Protein AF-A0A8S3XES9-F1 (afdb_monomer_lite)

Structure (mmCIF, N/CA/C/O backbone):
data_AF-A0A8S3XES9-F1
#
_entry.id   AF-A0A8S3XES9-F1
#
loop_
_atom_site.group_PDB
_atom_site.id
_atom_site.type_symbol
_atom_site.label_atom_id
_atom_site.label_alt_id
_atom_site.label_comp_id
_atom_site.label_asym_id
_atom_site.label_entity_id
_atom_site.label_seq_id
_atom_site.pdbx_PDB_ins_code
_atom_site.Cartn_x
_atom_site.Cartn_y
_atom_site.Cartn_z
_atom_site.occupancy
_atom_site.B_iso_or_equiv
_atom_site.auth_seq_id
_atom_site.auth_comp_id
_atom_site.auth_asym_id
_atom_site.auth_atom_id
_atom_site.pdbx_PDB_model_num
ATOM 1 N N . MET A 1 1 ? 37.732 -5.102 -53.886 1.00 61.81 1 MET A N 1
ATOM 2 C CA . MET A 1 1 ? 38.036 -5.686 -52.556 1.00 61.81 1 MET A CA 1
ATOM 3 C C . MET A 1 1 ? 37.995 -4.639 -51.448 1.00 61.81 1 MET A C 1
ATOM 5 O O . MET A 1 1 ? 37.375 -4.922 -50.437 1.00 61.81 1 MET A O 1
ATOM 9 N N . HIS A 1 2 ? 38.572 -3.446 -51.633 1.00 66.25 2 HIS A N 1
ATOM 10 C CA . HIS A 1 2 ? 38.617 -2.407 -50.592 1.00 66.25 2 HIS A CA 1
ATOM 11 C C . HIS A 1 2 ? 37.229 -1.953 -50.095 1.00 66.25 2 HIS A C 1
ATOM 13 O O . HIS A 1 2 ? 36.999 -1.920 -48.891 1.00 66.25 2 HIS A O 1
ATOM 19 N N . ASP A 1 3 ? 36.276 -1.735 -51.007 1.00 74.69 3 ASP A N 1
ATOM 20 C CA . ASP A 1 3 ? 34.920 -1.274 -50.656 1.00 74.69 3 ASP A CA 1
ATOM 21 C C . ASP A 1 3 ? 34.103 -2.318 -49.884 1.00 74.69 3 ASP A C 1
ATOM 23 O O . ASP A 1 3 ? 33.290 -1.980 -49.030 1.00 74.69 3 ASP A O 1
ATOM 27 N N . SER A 1 4 ? 34.353 -3.606 -50.143 1.00 77.81 4 SER A N 1
ATOM 28 C CA . SER A 1 4 ? 33.699 -4.698 -49.415 1.00 77.81 4 SER A CA 1
ATOM 29 C C . SER A 1 4 ? 34.206 -4.803 -47.979 1.00 77.81 4 SER A C 1
ATOM 31 O O . SER A 1 4 ? 33.431 -5.150 -47.096 1.00 77.81 4 SER A O 1
ATOM 33 N N . VAL A 1 5 ? 35.491 -4.519 -47.744 1.00 83.38 5 VAL A N 1
ATOM 34 C CA . VAL A 1 5 ? 36.081 -4.518 -46.397 1.00 83.38 5 VAL A CA 1
ATOM 35 C C . VAL A 1 5 ? 35.552 -3.329 -45.596 1.00 83.38 5 VAL A C 1
ATOM 37 O O . VAL A 1 5 ? 35.139 -3.509 -44.456 1.00 83.38 5 VAL A O 1
ATOM 40 N N . ASN A 1 6 ? 35.467 -2.150 -46.217 1.00 85.94 6 ASN A N 1
ATOM 41 C CA . ASN A 1 6 ? 34.929 -0.950 -45.573 1.00 85.94 6 ASN A CA 1
ATOM 42 C C . ASN A 1 6 ? 33.441 -1.118 -45.223 1.00 85.94 6 ASN A C 1
ATOM 44 O O . ASN A 1 6 ? 33.052 -0.882 -44.086 1.00 85.94 6 ASN A O 1
ATOM 48 N N . TYR A 1 7 ? 32.628 -1.651 -46.143 1.00 88.69 7 TYR A N 1
ATOM 49 C CA . TYR A 1 7 ? 31.216 -1.946 -45.869 1.00 88.69 7 TYR A CA 1
ATOM 50 C C . TYR A 1 7 ? 31.023 -2.948 -44.719 1.00 88.69 7 TYR A C 1
ATOM 52 O O . TYR A 1 7 ? 30.092 -2.822 -43.922 1.00 88.69 7 TYR A O 1
ATOM 60 N N . MET A 1 8 ? 31.890 -3.961 -44.625 1.00 89.38 8 MET A N 1
ATOM 61 C CA . MET A 1 8 ? 31.848 -4.920 -43.520 1.00 89.38 8 MET A CA 1
ATOM 62 C C . MET A 1 8 ? 32.259 -4.282 -42.189 1.00 89.38 8 MET A C 1
ATOM 64 O O . MET A 1 8 ? 31.627 -4.587 -41.181 1.00 89.38 8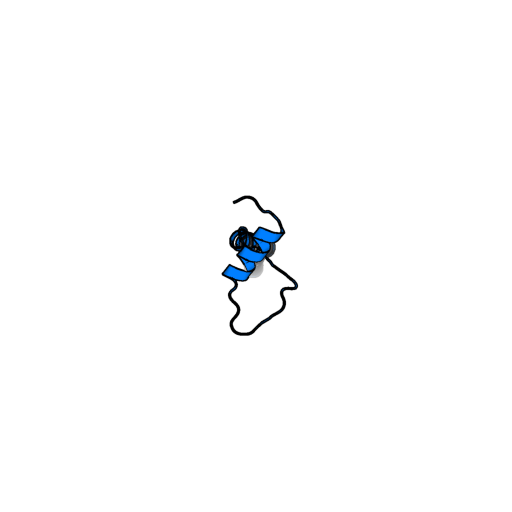 MET A O 1
ATOM 68 N N . SER A 1 9 ? 33.247 -3.382 -42.199 1.00 92.25 9 SER A N 1
ATOM 69 C CA . SER A 1 9 ? 33.676 -2.622 -41.019 1.00 92.25 9 SER A CA 1
ATOM 70 C C . SER A 1 9 ? 32.559 -1.718 -40.499 1.00 92.25 9 SER A C 1
ATOM 72 O O . SER A 1 9 ? 32.163 -1.847 -39.347 1.00 92.25 9 SER A O 1
ATOM 74 N N . ASP A 1 10 ? 31.959 -0.897 -41.366 1.00 92.50 10 ASP A N 1
ATOM 75 C CA . ASP A 1 10 ? 30.876 0.021 -40.981 1.00 92.50 10 ASP A CA 1
ATOM 76 C C . ASP A 1 10 ? 29.665 -0.737 -40.417 1.00 92.50 10 ASP A C 1
ATOM 78 O O . ASP A 1 10 ? 28.998 -0.308 -39.471 1.00 92.50 10 ASP A O 1
ATOM 82 N N . ARG A 1 11 ? 29.370 -1.906 -40.996 1.00 93.94 11 ARG A N 1
ATOM 83 C CA . ARG A 1 11 ? 28.297 -2.776 -40.515 1.00 93.94 11 ARG A CA 1
ATOM 84 C C . ARG A 1 11 ? 28.621 -3.365 -39.144 1.00 93.94 11 ARG A C 1
ATOM 86 O O . ARG A 1 11 ? 27.707 -3.502 -38.334 1.00 93.94 11 ARG A O 1
ATOM 93 N N . GLN A 1 12 ? 29.875 -3.732 -38.900 1.00 94.50 12 GLN A N 1
ATOM 94 C CA . GLN A 1 12 ? 30.320 -4.259 -37.615 1.00 94.50 12 GLN A CA 1
ATOM 95 C C . GLN A 1 12 ? 30.246 -3.182 -36.527 1.00 94.50 12 GLN A C 1
ATOM 97 O O . GLN A 1 12 ? 29.630 -3.427 -35.493 1.00 94.50 12 GLN A O 1
ATOM 102 N N . ASP A 1 13 ? 30.712 -1.968 -36.815 1.00 95.12 13 ASP A N 1
ATOM 103 C CA . ASP A 1 13 ? 30.623 -0.830 -35.894 1.00 95.12 13 ASP A CA 1
ATOM 104 C C . ASP A 1 13 ? 29.164 -0.498 -35.534 1.00 95.12 13 ASP A C 1
ATOM 106 O O . ASP A 1 13 ? 28.824 -0.262 -34.372 1.00 95.12 13 ASP A O 1
ATOM 110 N N . ALA A 1 14 ? 28.260 -0.541 -36.520 1.00 95.12 14 ALA A N 1
ATOM 111 C CA . ALA A 1 14 ? 26.831 -0.340 -36.290 1.00 95.12 14 ALA A CA 1
ATOM 112 C C . ALA A 1 14 ? 26.205 -1.451 -35.428 1.00 95.12 14 ALA A C 1
ATOM 114 O O . ALA A 1 14 ? 25.313 -1.183 -34.614 1.00 95.12 14 ALA A O 1
ATOM 115 N N . PHE A 1 15 ? 26.650 -2.699 -35.601 1.00 95.31 15 PHE A N 1
ATOM 116 C CA . PHE A 1 15 ? 26.211 -3.808 -34.759 1.00 95.31 15 PHE A CA 1
ATOM 117 C C . PHE A 1 15 ? 26.705 -3.652 -33.326 1.00 95.31 15 PHE A C 1
ATOM 119 O O . PHE A 1 15 ? 25.887 -3.770 -32.415 1.00 95.31 15 PHE A O 1
ATOM 126 N N . ASP A 1 16 ? 27.979 -3.328 -33.129 1.00 96.25 16 ASP A N 1
ATOM 127 C CA . ASP A 1 16 ? 28.575 -3.156 -31.803 1.00 96.25 16 ASP A CA 1
ATOM 128 C C . ASP A 1 16 ? 27.921 -1.995 -31.045 1.00 96.25 16 ASP A C 1
ATOM 130 O O . ASP A 1 16 ? 27.570 -2.131 -29.870 1.00 96.25 16 ASP A O 1
ATOM 134 N N . ALA A 1 17 ? 27.641 -0.882 -31.732 1.00 96.12 17 ALA A N 1
ATOM 135 C CA . ALA A 1 17 ? 26.901 0.237 -31.155 1.00 96.12 17 ALA A CA 1
ATOM 136 C C . ALA A 1 17 ? 25.499 -0.183 -30.685 1.00 96.12 17 ALA A C 1
ATOM 138 O O . ALA A 1 17 ? 25.089 0.132 -29.566 1.00 96.12 17 ALA A O 1
ATOM 139 N N . ARG A 1 18 ? 24.767 -0.938 -31.514 1.00 96.12 18 ARG A N 1
ATOM 140 C CA . ARG A 1 18 ? 23.421 -1.417 -31.173 1.00 96.12 18 ARG A CA 1
ATOM 141 C C . ARG A 1 18 ? 23.444 -2.434 -30.034 1.00 96.12 18 ARG A C 1
ATOM 143 O O . ARG A 1 18 ? 22.533 -2.434 -29.206 1.00 96.12 18 ARG A O 1
ATOM 150 N N . LEU A 1 19 ? 24.465 -3.287 -29.995 1.00 95.25 19 LEU A N 1
ATOM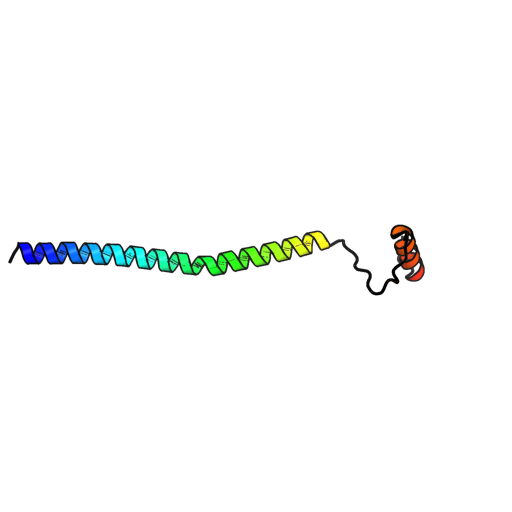 151 C CA . LEU A 1 19 ? 24.645 -4.291 -28.952 1.00 95.25 19 LEU A CA 1
ATOM 152 C C . LEU A 1 19 ? 24.894 -3.611 -27.604 1.00 95.25 19 LEU A C 1
ATOM 154 O O . LEU A 1 19 ? 24.199 -3.909 -26.636 1.00 95.25 19 LEU A O 1
ATOM 158 N N . LYS A 1 20 ? 25.766 -2.598 -27.585 1.00 95.81 20 LYS A N 1
ATOM 159 C CA . LYS A 1 20 ? 26.029 -1.778 -26.401 1.00 95.81 20 LYS A CA 1
ATOM 160 C C . LYS A 1 20 ? 24.767 -1.090 -25.871 1.00 95.81 20 LYS A C 1
ATOM 162 O O . LYS A 1 20 ? 24.481 -1.173 -24.681 1.00 95.81 20 LYS A O 1
ATOM 167 N N . THR A 1 21 ? 23.966 -0.466 -26.739 1.00 95.38 21 THR A N 1
ATOM 168 C CA . THR A 1 21 ? 22.686 0.139 -26.320 1.00 95.38 21 THR A CA 1
ATOM 169 C C . THR A 1 21 ? 21.735 -0.903 -25.729 1.00 95.38 21 THR A C 1
ATOM 171 O O . THR A 1 21 ? 21.094 -0.660 -24.709 1.00 95.38 21 THR A O 1
ATOM 174 N N . MET A 1 22 ? 21.659 -2.089 -26.336 1.00 92.25 22 MET A N 1
ATOM 175 C CA . MET A 1 22 ? 20.786 -3.158 -25.856 1.00 92.25 22 MET A CA 1
ATOM 176 C C . MET A 1 22 ? 21.221 -3.697 -24.484 1.00 92.25 22 MET A C 1
ATOM 178 O O . MET A 1 22 ? 20.366 -4.015 -23.653 1.00 92.25 22 MET A O 1
ATOM 182 N N . GLU A 1 23 ? 22.526 -3.784 -24.230 1.00 92.50 23 GLU A N 1
ATOM 183 C CA . GLU A 1 23 ? 23.080 -4.160 -22.927 1.00 92.50 23 GLU A CA 1
ATOM 184 C C . GLU A 1 23 ? 22.770 -3.110 -21.853 1.00 92.50 23 GLU A C 1
ATOM 186 O O . GLU A 1 23 ? 22.277 -3.462 -20.778 1.00 92.50 23 GLU A O 1
ATOM 191 N N . GLU A 1 24 ? 22.966 -1.826 -22.158 1.00 90.69 24 GLU A N 1
ATOM 192 C CA . GLU A 1 24 ? 22.642 -0.715 -21.253 1.00 90.69 24 GLU A CA 1
ATOM 193 C C . GLU A 1 24 ? 21.141 -0.686 -20.901 1.00 90.69 24 GLU A C 1
ATOM 195 O O . GLU A 1 24 ? 20.770 -0.573 -19.728 1.00 90.69 24 GLU A O 1
ATOM 200 N N . ASP A 1 25 ? 20.262 -0.886 -21.886 1.00 89.00 25 ASP A N 1
ATOM 201 C CA . ASP A 1 25 ? 18.810 -0.964 -21.677 1.00 89.00 25 ASP A CA 1
ATOM 202 C C . ASP A 1 25 ? 18.381 -2.213 -20.894 1.00 89.00 25 ASP A C 1
ATOM 204 O O . ASP A 1 25 ? 17.362 -2.207 -20.194 1.00 89.00 25 ASP A O 1
ATOM 208 N N . SER A 1 26 ? 19.118 -3.316 -21.031 1.00 88.06 26 SER A N 1
ATOM 209 C CA . SER A 1 26 ? 18.880 -4.547 -20.271 1.00 88.06 26 SER A CA 1
ATOM 210 C C . SER A 1 26 ? 19.236 -4.360 -18.796 1.00 88.06 26 SER A C 1
ATOM 212 O O . SER A 1 26 ? 18.473 -4.769 -17.919 1.00 88.06 26 SER A O 1
ATOM 214 N N . LEU A 1 27 ? 20.350 -3.678 -18.509 1.00 83.88 27 LEU A N 1
ATOM 215 C CA . LEU A 1 27 ? 20.761 -3.339 -17.146 1.00 83.88 27 LEU A CA 1
ATOM 216 C C . LEU A 1 27 ? 19.744 -2.415 -16.469 1.00 83.88 27 LEU A C 1
ATOM 218 O O . LEU A 1 27 ? 19.269 -2.738 -15.382 1.00 83.88 27 LEU A O 1
ATOM 222 N N . ARG A 1 28 ? 19.315 -1.342 -17.145 1.00 82.19 28 ARG A N 1
ATOM 223 C CA . ARG A 1 28 ? 18.285 -0.423 -16.623 1.00 82.19 28 ARG A CA 1
ATOM 224 C C . ARG A 1 28 ? 16.966 -1.132 -16.322 1.00 82.19 28 ARG A C 1
ATOM 226 O O . ARG A 1 28 ? 16.336 -0.873 -15.301 1.00 82.19 28 ARG A O 1
ATOM 233 N N . ARG A 1 29 ? 16.552 -2.074 -17.175 1.00 81.00 29 ARG A N 1
ATOM 234 C CA . ARG A 1 29 ? 15.323 -2.856 -16.960 1.00 81.00 29 ARG A CA 1
ATOM 235 C C . ARG A 1 29 ? 15.369 -3.752 -15.727 1.00 81.00 29 ARG A C 1
ATOM 237 O O . ARG A 1 29 ? 14.311 -4.032 -15.174 1.00 81.00 29 ARG A O 1
ATOM 244 N N . LYS A 1 30 ? 16.549 -4.182 -15.273 1.00 79.44 30 LYS A N 1
ATOM 245 C CA . LYS A 1 30 ? 16.681 -4.967 -14.034 1.00 79.44 30 LYS A CA 1
ATOM 246 C C . LYS A 1 30 ? 16.466 -4.131 -12.772 1.00 79.44 30 LYS A C 1
ATOM 248 O O . LYS A 1 30 ? 16.113 -4.694 -11.743 1.00 79.44 30 LYS A O 1
ATOM 253 N N . GLU A 1 31 ? 16.651 -2.815 -12.841 1.00 82.00 31 GLU A N 1
ATOM 254 C CA . GLU A 1 31 ? 16.498 -1.924 -11.683 1.00 82.00 31 GLU A CA 1
ATOM 255 C C . GLU A 1 31 ? 15.036 -1.541 -11.420 1.00 82.00 31 GLU A C 1
ATOM 257 O O . GLU A 1 31 ? 14.648 -1.357 -10.266 1.00 82.00 31 GLU A O 1
ATOM 262 N N . VAL A 1 32 ? 14.206 -1.487 -12.467 1.00 87.44 32 VAL A N 1
ATOM 263 C CA . VAL A 1 32 ? 12.797 -1.067 -12.371 1.00 87.44 32 VAL A CA 1
ATOM 264 C C . VAL A 1 32 ? 11.971 -1.933 -11.404 1.00 87.44 32 VAL A C 1
ATOM 266 O O . VAL A 1 32 ? 11.284 -1.353 -10.564 1.00 87.44 32 VAL A O 1
ATOM 269 N N . PRO A 1 33 ? 12.030 -3.283 -11.433 1.00 90.50 33 PRO A N 1
ATOM 270 C CA . PRO A 1 33 ? 11.277 -4.110 -10.487 1.00 90.50 33 PRO A CA 1
ATOM 271 C C . PRO A 1 33 ? 11.666 -3.852 -9.028 1.00 90.50 33 PRO A C 1
ATOM 273 O O . PRO A 1 33 ? 10.803 -3.787 -8.156 1.00 90.50 33 PRO A O 1
ATOM 276 N N . THR A 1 34 ? 12.959 -3.656 -8.764 1.00 90.31 34 THR A N 1
ATOM 277 C CA . THR A 1 34 ? 13.469 -3.363 -7.419 1.00 90.31 34 THR A CA 1
ATOM 278 C C . THR A 1 34 ? 12.978 -2.004 -6.934 1.00 90.31 34 THR A C 1
ATOM 280 O O . THR A 1 34 ? 12.498 -1.883 -5.811 1.00 90.31 34 THR A O 1
ATOM 283 N N . GLN A 1 35 ? 13.050 -0.981 -7.790 1.00 93.19 35 GLN A N 1
ATOM 284 C CA . GLN A 1 35 ? 12.542 0.354 -7.474 1.00 93.19 35 GLN A CA 1
ATOM 285 C C . GLN A 1 35 ? 11.034 0.339 -7.212 1.00 93.19 35 GLN A C 1
ATOM 287 O O . GLN A 1 35 ? 10.578 0.986 -6.271 1.00 93.19 35 GLN A O 1
ATOM 292 N N . LEU A 1 36 ? 10.271 -0.421 -8.001 1.00 95.88 36 LEU A N 1
ATOM 293 C CA . LEU A 1 36 ? 8.832 -0.569 -7.807 1.00 95.88 36 LEU A CA 1
ATOM 294 C C . LEU A 1 36 ? 8.517 -1.218 -6.453 1.00 95.88 36 LEU A C 1
ATOM 296 O O . LEU A 1 36 ? 7.752 -0.651 -5.681 1.00 95.88 36 LEU A O 1
ATOM 300 N N . SER A 1 37 ? 9.192 -2.319 -6.113 1.00 96.12 37 SER A N 1
ATOM 301 C CA . SER A 1 37 ? 9.024 -2.996 -4.820 1.00 96.12 37 SER A CA 1
ATOM 302 C C . SER A 1 37 ? 9.380 -2.099 -3.625 1.00 96.12 37 SER A C 1
ATOM 304 O O . SER A 1 37 ? 8.696 -2.109 -2.598 1.00 96.12 37 SER A O 1
ATOM 306 N N . MET A 1 38 ? 10.419 -1.266 -3.757 1.00 96.69 38 MET A N 1
ATOM 307 C CA . MET A 1 38 ? 10.763 -0.272 -2.736 1.00 96.69 38 MET A CA 1
ATOM 308 C C . MET A 1 38 ? 9.679 0.801 -2.586 1.00 96.69 38 MET A C 1
ATOM 310 O O . MET A 1 38 ? 9.402 1.239 -1.469 1.00 96.69 38 MET A O 1
ATOM 314 N N . LEU A 1 39 ? 9.079 1.242 -3.694 1.00 97.31 39 LEU A N 1
ATOM 315 C CA . LEU A 1 39 ? 7.999 2.227 -3.673 1.00 97.31 39 LEU A CA 1
ATOM 316 C C . LEU A 1 39 ? 6.729 1.655 -3.041 1.00 97.31 39 LEU A C 1
ATOM 318 O O . LEU A 1 39 ? 6.156 2.317 -2.181 1.00 97.31 39 LEU A O 1
ATOM 322 N N . GLU A 1 40 ? 6.338 0.435 -3.404 1.00 97.44 40 GLU A N 1
ATOM 323 C CA . GLU A 1 40 ? 5.213 -0.288 -2.795 1.00 97.44 40 GLU A CA 1
ATOM 324 C C . GLU A 1 40 ? 5.406 -0.412 -1.280 1.00 97.44 40 GLU A C 1
ATOM 326 O O . GLU A 1 40 ? 4.571 0.052 -0.508 1.00 97.44 40 GLU A O 1
ATOM 331 N N . SER A 1 41 ? 6.580 -0.883 -0.847 1.00 97.44 41 SER A N 1
ATOM 332 C CA . SER A 1 41 ? 6.907 -0.998 0.583 1.00 97.44 41 SER A CA 1
ATOM 333 C C . SER A 1 41 ? 6.831 0.346 1.317 1.00 97.44 41 SER A C 1
ATOM 335 O O . SER A 1 41 ? 6.424 0.418 2.477 1.00 97.44 41 SER A O 1
ATOM 337 N N . LYS A 1 42 ? 7.234 1.438 0.655 1.00 97.88 42 LYS A N 1
ATOM 338 C CA . LYS A 1 42 ? 7.165 2.784 1.233 1.00 97.88 42 LYS A CA 1
ATOM 339 C C . LYS A 1 42 ? 5.723 3.274 1.360 1.00 97.88 42 LYS A C 1
ATOM 341 O O . LYS A 1 42 ? 5.416 3.929 2.354 1.00 97.88 42 LYS A O 1
ATOM 346 N N . ILE A 1 43 ? 4.865 2.974 0.387 1.00 97.69 43 ILE A N 1
ATOM 347 C CA . ILE A 1 43 ? 3.434 3.295 0.439 1.00 97.69 43 ILE A CA 1
ATOM 348 C C . ILE A 1 43 ? 2.785 2.542 1.602 1.00 97.69 43 ILE A C 1
ATOM 350 O O . ILE A 1 43 ? 2.180 3.187 2.455 1.00 97.69 43 ILE A O 1
ATOM 354 N N . ASP A 1 44 ? 3.018 1.235 1.716 1.00 97.19 44 ASP A N 1
ATOM 355 C CA . ASP A 1 44 ? 2.483 0.416 2.811 1.00 97.19 44 ASP A CA 1
ATOM 356 C C . ASP A 1 44 ? 2.904 0.956 4.184 1.00 97.19 44 ASP A C 1
ATOM 358 O O . ASP A 1 44 ? 2.090 1.104 5.099 1.00 97.19 44 ASP A O 1
ATOM 362 N N . MET A 1 45 ? 4.180 1.321 4.328 1.00 97.19 45 MET A N 1
ATOM 363 C CA . MET A 1 45 ? 4.691 1.928 5.556 1.00 97.19 45 MET A CA 1
ATOM 364 C C . MET A 1 45 ? 3.997 3.261 5.864 1.00 97.19 45 MET A C 1
ATOM 366 O O . MET A 1 45 ? 3.655 3.527 7.016 1.00 97.19 45 MET A O 1
ATOM 370 N N . MET A 1 46 ? 3.780 4.106 4.854 1.00 96.19 46 MET A N 1
ATOM 371 C CA . MET A 1 46 ? 3.085 5.382 5.032 1.00 96.19 46 MET A CA 1
ATOM 372 C C . MET A 1 46 ? 1.624 5.175 5.446 1.00 96.19 46 MET A C 1
ATOM 374 O O . MET A 1 46 ? 1.134 5.886 6.324 1.00 96.19 46 MET A O 1
ATOM 378 N N . GLU A 1 47 ? 0.940 4.182 4.880 1.00 95.56 47 GLU A N 1
ATOM 379 C CA . GLU A 1 47 ? -0.428 3.832 5.269 1.00 95.56 47 GLU A CA 1
ATOM 380 C C . GLU A 1 47 ? -0.504 3.338 6.717 1.00 95.56 47 GLU A C 1
ATOM 382 O O . GLU A 1 47 ? -1.385 3.759 7.473 1.00 95.56 47 GLU A O 1
ATOM 387 N N . GLN A 1 48 ? 0.446 2.498 7.132 1.00 93.38 48 GLN A N 1
ATOM 388 C CA . GLN A 1 48 ? 0.547 2.037 8.516 1.00 93.38 48 GLN A CA 1
ATOM 389 C C . GLN A 1 48 ? 0.849 3.189 9.478 1.00 93.38 48 GLN A C 1
ATOM 391 O O . GLN A 1 48 ? 0.232 3.276 10.538 1.00 93.38 48 GLN A O 1
ATOM 396 N N . GLN A 1 49 ? 1.743 4.107 9.101 1.00 95.56 49 GLN A N 1
ATOM 397 C CA . GLN A 1 49 ? 2.099 5.261 9.925 1.00 95.56 49 GLN A CA 1
ATOM 398 C C . GLN A 1 49 ? 0.895 6.182 10.164 1.00 95.56 49 GLN A C 1
ATOM 400 O O . GLN A 1 49 ? 0.667 6.619 11.289 1.00 95.56 49 GLN A O 1
ATOM 405 N N . VAL A 1 50 ? 0.084 6.445 9.135 1.00 94.75 50 VAL A N 1
ATOM 406 C CA . VAL A 1 50 ? -1.139 7.258 9.277 1.00 94.75 50 VAL A CA 1
ATOM 407 C C . VAL A 1 50 ? -2.161 6.587 10.200 1.00 94.75 50 VAL A C 1
ATOM 409 O O . VAL A 1 50 ? -2.908 7.271 10.897 1.00 94.75 50 VAL A O 1
ATOM 412 N N . ARG A 1 51 ? -2.190 5.252 10.239 1.00 93.94 51 ARG A N 1
ATOM 413 C CA . ARG A 1 51 ? -3.103 4.472 11.086 1.00 93.94 51 ARG A CA 1
ATOM 414 C C . ARG A 1 51 ? -2.542 4.161 12.475 1.00 93.94 51 ARG A C 1
ATOM 416 O O . ARG A 1 51 ? -3.257 3.566 13.273 1.00 93.94 51 ARG A O 1
ATOM 423 N N . GLN A 1 52 ? -1.311 4.570 12.789 1.00 93.69 52 GLN A N 1
ATOM 424 C CA . GLN A 1 52 ? -0.593 4.160 14.002 1.00 93.69 52 GLN A CA 1
ATOM 425 C C . GLN A 1 52 ? -1.337 4.491 15.307 1.00 93.69 52 GLN A C 1
ATOM 427 O O . GLN A 1 52 ? -1.203 3.766 16.289 1.00 93.69 52 GLN A O 1
ATOM 432 N N . SER A 1 53 ? -2.117 5.573 15.327 1.00 89.12 53 SER A N 1
ATOM 433 C CA . SER A 1 53 ? -2.911 5.998 16.488 1.00 89.12 53 SER A CA 1
ATOM 434 C C . SER A 1 53 ? -4.404 5.690 16.362 1.00 89.12 53 SER A C 1
ATOM 436 O O . SER A 1 53 ? -5.191 6.135 17.198 1.00 89.12 53 SER A O 1
ATOM 438 N N . ASN A 1 54 ? -4.819 4.986 15.310 1.00 92.44 54 ASN A N 1
ATOM 439 C CA . ASN A 1 54 ? -6.220 4.651 15.111 1.00 92.44 54 ASN A CA 1
ATOM 440 C C . ASN A 1 54 ? -6.584 3.436 15.966 1.00 92.44 54 ASN A C 1
ATOM 442 O O . ASN A 1 54 ? -5.828 2.471 16.056 1.00 92.44 54 ASN A O 1
ATOM 446 N N . ILE A 1 55 ? -7.773 3.476 16.562 1.00 88.69 55 ILE A N 1
ATOM 447 C CA . ILE A 1 55 ? -8.361 2.342 17.274 1.00 88.69 55 ILE A CA 1
ATOM 448 C C . ILE A 1 55 ? -9.497 1.809 16.407 1.00 88.69 55 ILE A C 1
ATOM 450 O O . ILE A 1 55 ? -10.414 2.553 16.062 1.00 88.69 55 ILE A O 1
ATOM 454 N N . GLU A 1 56 ? -9.436 0.526 16.060 1.00 90.56 56 GLU A N 1
ATOM 455 C CA . GLU A 1 56 ? -10.495 -0.150 15.315 1.00 90.56 56 GLU A CA 1
ATOM 456 C C . GLU A 1 56 ? -11.408 -0.910 16.282 1.00 90.56 56 GLU A C 1
ATOM 458 O O . GLU A 1 56 ? -10.960 -1.771 17.041 1.00 90.56 56 GLU A O 1
ATOM 463 N N . ILE A 1 57 ? -12.697 -0.565 16.274 1.00 90.25 57 ILE A N 1
ATOM 464 C CA . ILE A 1 57 ? -13.719 -1.192 17.115 1.00 90.25 57 ILE A CA 1
ATOM 465 C C . ILE A 1 57 ? -14.664 -1.954 16.194 1.00 90.25 57 ILE A C 1
ATOM 467 O O . ILE A 1 57 ? -15.458 -1.359 15.469 1.00 90.25 57 ILE A O 1
ATOM 471 N N . VAL A 1 58 ? -14.568 -3.280 16.225 1.00 92.94 58 VAL A N 1
ATOM 472 C CA . VAL A 1 58 ? -15.418 -4.176 15.434 1.00 92.94 58 VAL A CA 1
ATOM 473 C C . VAL A 1 58 ? -16.623 -4.653 16.242 1.00 92.94 58 VAL A C 1
ATOM 475 O O . VAL A 1 58 ? -16.589 -4.683 17.472 1.00 92.94 58 VAL A O 1
ATOM 478 N N . ASN A 1 59 ? -17.677 -5.081 15.543 1.00 91.56 59 ASN A N 1
ATOM 479 C CA . ASN A 1 59 ? -18.916 -5.607 16.132 1.00 91.56 59 ASN A CA 1
ATOM 480 C C . ASN A 1 59 ? -19.697 -4.600 16.996 1.00 91.56 59 ASN A C 1
ATOM 482 O O . ASN A 1 59 ? -20.390 -4.993 17.937 1.00 91.56 59 ASN A O 1
ATOM 486 N N . LEU A 1 60 ? -19.612 -3.306 16.677 1.00 90.31 60 LEU A N 1
ATOM 487 C CA . LEU A 1 60 ? -20.489 -2.306 17.273 1.00 90.31 60 LEU A CA 1
ATOM 488 C C . LEU A 1 60 ? -21.861 -2.344 16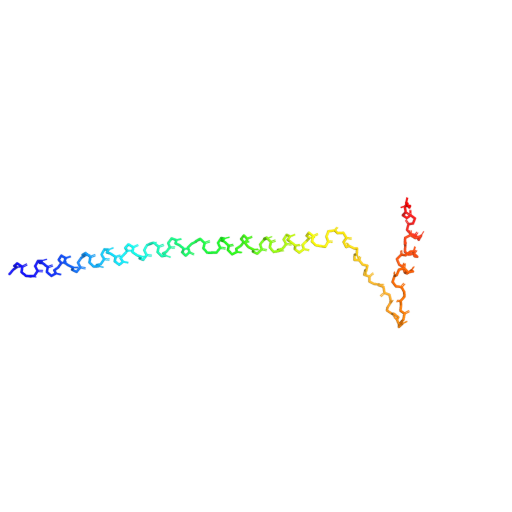.567 1.00 90.31 60 LEU A C 1
ATOM 490 O O . LEU A 1 60 ? -21.900 -2.278 15.339 1.00 90.31 60 LEU A O 1
ATOM 494 N N . PRO A 1 61 ? -22.986 -2.465 17.294 1.00 90.44 61 PRO A N 1
ATOM 495 C CA . PRO A 1 61 ? -24.311 -2.370 16.687 1.00 90.44 61 PRO A CA 1
ATOM 496 C C . PRO A 1 61 ? -24.529 -0.981 16.082 1.00 90.44 61 PRO A C 1
ATOM 498 O O . PRO A 1 61 ? -24.334 0.000 16.786 1.00 90.44 61 PRO A O 1
ATOM 501 N N . GLU A 1 62 ? -24.982 -0.898 14.832 1.00 90.56 62 GLU A N 1
ATOM 502 C CA . GLU A 1 62 ? -25.266 0.384 14.173 1.00 90.56 62 GLU A CA 1
ATOM 503 C C . GLU A 1 62 ? -26.607 0.976 14.623 1.00 90.56 62 GLU A C 1
ATOM 505 O O . GLU A 1 62 ? -27.627 0.276 14.700 1.00 90.56 62 GLU A O 1
ATOM 510 N N . ARG A 1 63 ? -26.643 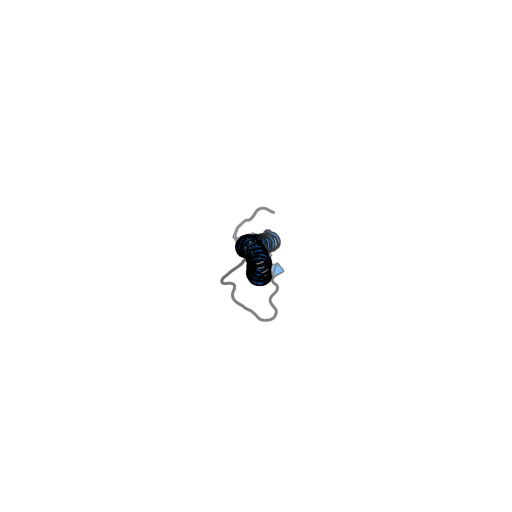2.292 14.862 1.00 91.19 63 ARG A N 1
ATOM 511 C CA . ARG A 1 63 ? -27.883 3.034 15.139 1.00 91.19 63 ARG A CA 1
ATOM 512 C C . ARG A 1 63 ? -27.908 4.361 14.386 1.00 91.19 63 ARG A C 1
ATOM 514 O O . ARG A 1 63 ? -26.878 4.978 14.137 1.00 91.19 63 ARG A O 1
ATOM 521 N N . ARG A 1 64 ? -29.112 4.830 14.037 1.00 92.25 64 ARG A N 1
ATOM 522 C CA . ARG A 1 64 ? -29.296 6.197 13.520 1.00 92.25 64 ARG A CA 1
ATOM 523 C C . ARG A 1 64 ? -28.980 7.209 14.623 1.00 92.25 64 ARG A C 1
ATOM 525 O O . ARG A 1 64 ? -29.315 6.963 15.779 1.00 92.25 64 ARG A O 1
ATOM 532 N N . ASP A 1 65 ? -28.367 8.326 14.236 1.00 91.19 65 ASP A N 1
ATOM 533 C CA . ASP A 1 65 ? -27.998 9.439 15.124 1.00 91.19 65 ASP A CA 1
ATOM 534 C C . ASP A 1 65 ? -27.057 9.038 16.276 1.00 91.19 65 ASP A C 1
ATOM 536 O O . ASP A 1 65 ? -27.197 9.475 17.420 1.00 91.19 65 ASP A O 1
ATOM 540 N N . GLU A 1 66 ? -26.080 8.180 15.979 1.00 89.69 66 GLU A N 1
ATOM 541 C CA . GLU A 1 66 ? -25.128 7.692 16.972 1.00 89.69 66 GLU A CA 1
ATOM 542 C C . GLU A 1 66 ? -24.090 8.738 17.395 1.00 89.69 66 GLU A C 1
ATOM 544 O O . GLU A 1 66 ? -23.470 9.419 16.577 1.00 89.69 66 GLU A O 1
ATOM 549 N N . ASN A 1 67 ? -23.844 8.819 18.704 1.00 92.56 67 ASN A N 1
ATOM 550 C CA . ASN A 1 67 ? -22.773 9.631 19.270 1.00 92.56 67 ASN A CA 1
ATOM 551 C C . ASN A 1 67 ? -21.541 8.757 19.542 1.00 92.56 67 ASN A C 1
ATOM 553 O O . ASN A 1 67 ? -21.420 8.145 20.606 1.00 92.56 67 ASN A O 1
ATOM 557 N N . LEU A 1 68 ? -20.611 8.727 18.586 1.00 91.62 68 LEU A N 1
ATOM 558 C CA . LEU A 1 68 ? -19.400 7.900 18.658 1.00 91.62 68 LEU A CA 1
ATOM 559 C C . LEU A 1 68 ? -18.500 8.239 19.857 1.00 91.62 68 LEU A C 1
ATOM 561 O O . LEU A 1 68 ? -17.881 7.346 20.433 1.00 91.62 68 LEU A O 1
ATOM 565 N N . ILE A 1 69 ? -18.461 9.506 20.281 1.00 91.88 69 ILE A N 1
ATOM 566 C CA . ILE A 1 69 ? -17.679 9.927 21.453 1.00 91.88 69 ILE A CA 1
ATOM 567 C C . ILE A 1 69 ? -18.259 9.315 22.729 1.00 91.88 69 ILE A C 1
ATOM 569 O O . ILE A 1 69 ? -17.515 8.773 23.546 1.00 91.88 69 ILE A O 1
ATOM 573 N N . ALA A 1 70 ? -19.585 9.343 22.878 1.00 92.44 70 ALA A N 1
ATOM 574 C CA . ALA A 1 70 ? -20.257 8.727 24.019 1.00 92.44 70 ALA A CA 1
ATOM 575 C C . ALA A 1 70 ? -20.063 7.202 24.032 1.00 92.44 70 ALA A C 1
ATOM 577 O O . ALA A 1 70 ? -19.817 6.617 25.086 1.00 92.44 70 ALA A O 1
ATOM 578 N N . VAL A 1 71 ? -20.114 6.552 22.864 1.00 91.69 71 VAL A N 1
ATOM 579 C CA . VAL A 1 71 ? -19.817 5.117 22.739 1.00 91.69 71 VAL A CA 1
ATOM 580 C C . VAL A 1 71 ? -18.389 4.809 23.199 1.00 91.69 71 VAL A C 1
ATOM 582 O O . VAL A 1 71 ? -18.198 3.903 24.012 1.00 91.69 71 VAL A O 1
ATOM 585 N N . LEU A 1 72 ? -17.395 5.579 22.747 1.00 91.25 72 LEU A N 1
ATOM 586 C CA . LEU A 1 72 ? -15.995 5.379 23.127 1.00 91.25 72 LEU A CA 1
ATOM 587 C C . LEU A 1 72 ? -15.774 5.563 24.637 1.00 91.25 72 LEU A C 1
ATOM 589 O O . LEU A 1 72 ? -15.098 4.748 25.265 1.00 91.25 72 LEU A O 1
ATOM 593 N N . GLN A 1 73 ? -16.383 6.589 25.238 1.00 90.94 73 GLN A N 1
ATOM 594 C CA . GLN A 1 73 ? -16.336 6.821 26.686 1.00 90.94 73 GLN A CA 1
ATOM 595 C C . GLN A 1 73 ? -16.952 5.657 27.473 1.00 90.94 73 GLN A C 1
ATOM 597 O O . GLN A 1 73 ? -16.367 5.194 28.455 1.00 90.94 73 GLN A O 1
ATOM 602 N N . ASN A 1 74 ? -18.099 5.145 27.017 1.00 90.69 74 ASN A N 1
ATOM 603 C CA . ASN A 1 74 ? -18.758 3.997 27.634 1.00 90.69 74 ASN A CA 1
ATOM 604 C C . ASN A 1 74 ? -17.867 2.750 27.580 1.00 90.69 74 ASN A C 1
ATOM 606 O O . ASN A 1 74 ? -17.673 2.103 28.610 1.00 90.69 74 ASN A O 1
ATOM 610 N N . ILE A 1 75 ? -17.265 2.447 26.424 1.00 91.19 75 ILE A N 1
ATOM 611 C CA . ILE A 1 75 ? -16.311 1.335 26.287 1.00 91.19 75 ILE A CA 1
ATOM 612 C C . ILE A 1 75 ? -15.140 1.514 27.261 1.00 91.19 75 ILE A C 1
ATOM 614 O O . ILE A 1 75 ? -14.853 0.596 28.030 1.00 91.19 75 ILE A O 1
ATOM 618 N N . GLY A 1 76 ? -14.518 2.699 27.286 1.00 90.88 76 GLY A N 1
ATOM 619 C CA . GLY A 1 76 ? -13.400 3.019 28.180 1.00 90.88 76 GLY A CA 1
ATOM 620 C C . GLY A 1 76 ? -13.727 2.789 29.660 1.00 90.88 76 GLY A C 1
ATOM 621 O O . GLY A 1 76 ? -12.933 2.188 30.387 1.00 90.88 76 GLY A O 1
ATOM 622 N N . SER A 1 77 ? -14.932 3.186 30.087 1.00 91.12 77 SER A N 1
ATOM 623 C CA . SER A 1 77 ? -15.402 2.979 31.462 1.00 91.12 77 SER A CA 1
ATOM 624 C C . SER A 1 77 ? -15.589 1.501 31.825 1.00 91.12 77 SER A C 1
ATOM 626 O O . SER A 1 77 ? -15.237 1.087 32.930 1.00 91.12 77 SER A O 1
ATOM 628 N N . ILE A 1 78 ? -16.086 0.683 30.888 1.00 91.75 78 ILE A N 1
ATOM 629 C CA . ILE A 1 78 ? -16.328 -0.750 31.101 1.00 91.75 78 ILE A CA 1
ATOM 630 C C . ILE A 1 78 ? -15.003 -1.502 31.238 1.00 91.75 78 ILE A C 1
ATOM 632 O O . ILE A 1 78 ? -14.861 -2.347 32.123 1.00 91.75 78 ILE A O 1
ATOM 636 N N . ILE A 1 79 ? -14.019 -1.180 30.393 1.00 90.25 79 ILE A N 1
ATOM 637 C CA . ILE A 1 79 ? -12.712 -1.854 30.399 1.00 90.25 79 ILE A CA 1
ATOM 638 C C . ILE A 1 79 ? -11.760 -1.320 31.479 1.00 90.25 79 ILE A C 1
ATOM 640 O O . ILE A 1 79 ? -10.637 -1.807 31.590 1.00 90.25 79 ILE A O 1
ATOM 644 N N . LYS A 1 8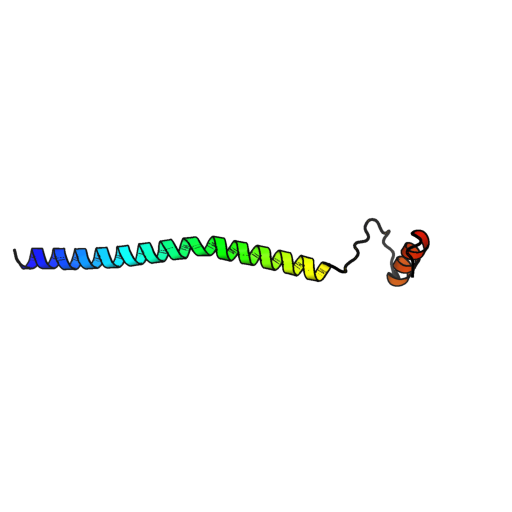0 ? -12.204 -0.345 32.288 1.00 87.69 80 LYS A N 1
ATOM 645 C CA . LYS A 1 80 ? -11.420 0.291 33.361 1.00 87.69 80 LYS A CA 1
ATOM 646 C C . LYS A 1 80 ? -10.062 0.809 32.874 1.00 87.69 80 LYS A C 1
ATOM 648 O O . LYS A 1 80 ? -9.064 0.688 33.585 1.00 87.69 80 LYS A O 1
ATOM 653 N N . HIS A 1 81 ? -10.009 1.354 31.659 1.00 75.94 81 HIS A N 1
ATOM 654 C CA . HIS A 1 81 ? -8.778 1.961 31.165 1.00 75.94 81 HIS A CA 1
ATOM 655 C C . HIS A 1 81 ? -8.459 3.200 32.026 1.00 75.94 81 HIS A C 1
ATOM 657 O O . HIS A 1 81 ? -9.360 4.021 32.220 1.00 75.94 81 HIS A O 1
ATOM 663 N N . PRO A 1 82 ? -7.250 3.320 32.611 1.00 71.12 82 PRO A N 1
ATOM 664 C CA . PRO A 1 82 ? -6.890 4.483 33.416 1.00 71.12 82 PRO A CA 1
ATOM 665 C C . PRO A 1 82 ? -6.960 5.767 32.581 1.00 71.12 82 PRO A C 1
ATOM 667 O O . PRO A 1 82 ? -6.570 5.766 31.415 1.00 71.12 82 PRO A O 1
ATOM 670 N N . TYR A 1 83 ? -7.486 6.827 33.201 1.00 58.41 83 TYR A N 1
ATOM 671 C CA . TYR A 1 83 ? -7.516 8.184 32.651 1.00 58.41 83 TYR A CA 1
ATOM 672 C C . TYR A 1 83 ? -6.120 8.804 32.597 1.00 58.41 83 TYR A C 1
ATOM 674 O O . TYR A 1 83 ? -5.344 8.573 33.555 1.00 58.41 83 TYR A O 1
#

Radius 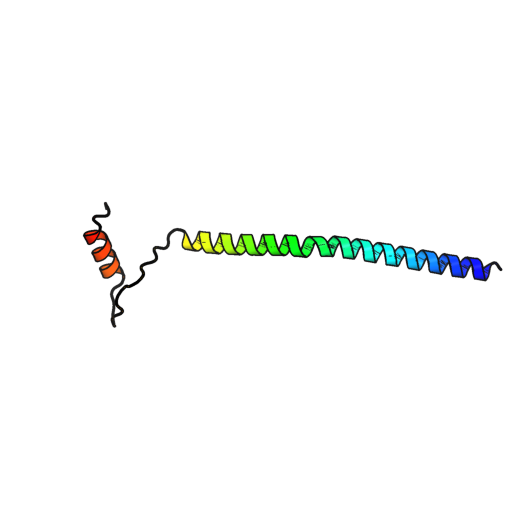of gyration: 32.56 Å; chains: 1; bounding box: 68×16×86 Å

pLDDT: mean 90.01, std 7.61, range [58.41, 97.88]

Organism: Parnassius apollo (NCBI:txid110799)

Sequence (83 aa):
MHDSVNYMSDRQDAFDARLKTMEEDSLRRKEVPTQLSMLESKIDMMEQQVRQSNIEIVNLPERRDENLIAVLQNIGSIIKHPY

Secondary structure (DSSP, 8-state):
-HHHHHHHHHHHHHHHHHHHHHHHHHHHHHHHHHHHHHHHHHHHHHHHHHHTT-----SPPP-TT--HHHHHHHHHHHTT---

Foldseek 3Di:
DVVVVVVVVVVVVVVVVVVVVVVVVVVVVVVVVVVVVVVVVVVVVVVCVVCVPPDDDPPDDDDPPDDVVVVVVVVCVVVVPDD